Protein AF-A0A917VVW6-F1 (afdb_monomer)

Radius of gyration: 28.88 Å; Cα contacts (8 Å, |Δi|>4): 114; chains: 1; bounding box: 94×35×56 Å

Foldseek 3Di:
DDDDDDDDDDPPPPPPPPCPVPDDPVNVVVVVVVPDQKDFDVVFDKDKDQLPVVDPDDPPDDPVPDDPVCQQFDFDSGDTFIWTWGMWGQDPVRDIDTDIGTDTAGNNRPD

Organism: NCBI:txid382504

Structure (mmCIF, N/CA/C/O backbone):
data_AF-A0A917VVW6-F1
#
_entry.id   AF-A0A917VVW6-F1
#
loop_
_atom_site.group_PDB
_atom_site.id
_atom_site.type_symbol
_atom_site.label_atom_id
_atom_site.label_alt_id
_atom_site.label_comp_id
_atom_site.label_asym_id
_atom_site.label_entity_id
_atom_site.label_seq_id
_atom_site.pdbx_PDB_ins_code
_atom_site.Cartn_x
_atom_site.Cartn_y
_atom_site.Cartn_z
_atom_site.occupancy
_atom_site.B_iso_or_equiv
_atom_site.auth_seq_id
_atom_site.auth_comp_id
_atom_site.auth_asym_id
_atom_site.auth_atom_id
_atom_site.pdbx_PDB_model_num
ATOM 1 N N . MET A 1 1 ? 77.480 -12.206 -0.321 1.00 38.62 1 MET A N 1
ATOM 2 C CA . MET A 1 1 ? 77.750 -13.504 -0.956 1.00 38.62 1 MET A CA 1
ATOM 3 C C . MET A 1 1 ? 76.538 -14.346 -0.641 1.00 38.62 1 MET A C 1
ATOM 5 O O . MET A 1 1 ? 76.393 -14.653 0.531 1.00 38.62 1 MET A O 1
ATOM 9 N N . GLU A 1 2 ? 75.688 -14.554 -1.659 1.00 37.12 2 GLU A N 1
ATOM 10 C CA . GLU A 1 2 ? 74.555 -15.510 -1.697 1.00 37.12 2 GLU A CA 1
ATOM 11 C C . GLU A 1 2 ? 73.430 -15.200 -0.679 1.00 37.12 2 GLU A C 1
ATOM 13 O O . GLU A 1 2 ? 73.680 -14.720 0.415 1.00 37.12 2 GLU A O 1
ATOM 18 N N . ASP A 1 3 ? 72.133 -15.356 -0.906 1.00 38.84 3 ASP A N 1
ATOM 19 C CA . ASP A 1 3 ? 71.265 -15.799 -1.998 1.00 38.84 3 ASP A CA 1
ATOM 20 C C . ASP A 1 3 ? 69.824 -15.400 -1.568 1.00 38.84 3 ASP A C 1
ATOM 22 O O . ASP A 1 3 ? 69.632 -15.030 -0.406 1.00 38.84 3 ASP A O 1
ATOM 26 N N . THR A 1 4 ? 68.816 -15.564 -2.440 1.00 37.44 4 THR A N 1
ATOM 27 C CA . THR A 1 4 ? 67.335 -15.430 -2.231 1.00 37.44 4 THR A CA 1
ATOM 28 C C . THR A 1 4 ? 66.744 -14.197 -2.944 1.00 37.44 4 THR A C 1
ATOM 30 O O . THR A 1 4 ? 66.894 -13.078 -2.472 1.00 37.44 4 THR A O 1
ATOM 33 N N . VAL A 1 5 ? 66.253 -14.277 -4.189 1.00 42.16 5 VAL A N 1
ATOM 34 C CA . VAL A 1 5 ? 65.064 -14.966 -4.753 1.00 42.16 5 VAL A CA 1
ATOM 35 C C . VAL A 1 5 ? 63.757 -14.154 -4.632 1.00 42.16 5 VAL A C 1
ATOM 37 O O . VAL A 1 5 ? 63.291 -13.844 -3.543 1.00 42.16 5 VAL A O 1
ATOM 40 N N . HIS A 1 6 ? 63.170 -13.936 -5.818 1.00 42.41 6 HIS A N 1
ATOM 41 C CA . HIS A 1 6 ? 61.837 -13.436 -6.176 1.00 42.41 6 HIS A CA 1
ATOM 42 C C . HIS A 1 6 ? 61.542 -11.947 -5.967 1.00 42.41 6 HIS A C 1
ATOM 44 O O . HIS A 1 6 ? 60.996 -11.545 -4.948 1.00 42.41 6 HIS A O 1
ATOM 50 N N . ASP A 1 7 ? 61.705 -11.173 -7.043 1.00 34.03 7 ASP A N 1
ATOM 51 C CA . ASP A 1 7 ? 60.629 -10.255 -7.404 1.00 34.03 7 ASP A CA 1
ATOM 52 C C . ASP A 1 7 ? 60.368 -10.316 -8.911 1.00 34.03 7 ASP A C 1
ATOM 54 O O . ASP A 1 7 ? 61.265 -10.169 -9.744 1.00 34.03 7 ASP A O 1
ATOM 58 N N . ALA A 1 8 ? 59.132 -10.667 -9.237 1.00 45.28 8 ALA A N 1
ATOM 59 C CA . ALA A 1 8 ? 58.622 -10.811 -10.582 1.00 45.28 8 ALA A CA 1
ATOM 60 C C . ALA A 1 8 ? 57.939 -9.495 -10.957 1.00 45.28 8 ALA A C 1
ATOM 62 O O . ALA A 1 8 ? 56.996 -9.059 -10.304 1.00 45.28 8 ALA A O 1
ATOM 63 N N . THR A 1 9 ? 58.380 -8.860 -12.037 1.00 43.38 9 THR A N 1
ATOM 64 C CA . THR A 1 9 ? 57.716 -7.686 -12.619 1.00 43.38 9 THR A CA 1
ATOM 65 C C . THR A 1 9 ? 57.903 -7.731 -14.137 1.00 43.38 9 THR A C 1
ATOM 67 O O . THR A 1 9 ? 58.972 -8.110 -14.609 1.00 43.38 9 THR A O 1
ATOM 70 N N . PRO A 1 10 ? 56.908 -7.331 -14.936 1.00 43.81 10 PRO A N 1
ATOM 71 C CA . PRO A 1 10 ? 55.641 -8.001 -15.170 1.00 43.81 10 PRO A CA 1
ATOM 72 C C . PRO A 1 10 ? 55.607 -8.552 -16.610 1.00 43.81 10 PRO A C 1
ATOM 74 O O . PRO A 1 10 ? 56.049 -7.899 -17.557 1.00 43.81 10 PRO A O 1
ATOM 77 N N . LEU A 1 11 ? 55.033 -9.738 -16.819 1.00 38.91 11 LEU A N 1
ATOM 78 C CA . LEU A 1 11 ? 54.663 -10.140 -18.174 1.00 38.91 11 LEU A CA 1
ATOM 79 C C . LEU A 1 11 ? 53.499 -9.253 -18.619 1.00 38.91 11 LEU A C 1
ATOM 81 O O . LEU A 1 11 ? 52.415 -9.301 -18.041 1.00 38.91 11 LEU A O 1
ATOM 85 N N . LEU A 1 12 ? 53.753 -8.431 -19.639 1.00 41.12 12 LEU A N 1
ATOM 86 C CA . LEU A 1 12 ? 52.737 -7.779 -20.455 1.00 41.12 12 LEU A CA 1
ATOM 87 C C . LEU A 1 12 ? 51.726 -8.838 -20.909 1.00 41.12 12 LEU A C 1
ATOM 89 O O . LEU A 1 12 ? 51.942 -9.537 -21.899 1.00 41.12 12 LEU A O 1
ATOM 93 N N . VAL A 1 13 ? 50.603 -8.947 -20.201 1.00 38.88 13 VAL A N 1
ATOM 94 C CA . VAL A 1 13 ? 49.391 -9.515 -20.782 1.00 38.88 13 VAL A CA 1
ATOM 95 C C . VAL A 1 13 ? 48.946 -8.509 -21.833 1.00 38.88 13 VAL A C 1
ATOM 97 O O . VAL A 1 13 ? 48.304 -7.504 -21.541 1.00 38.88 13 VAL A O 1
ATOM 100 N N . SER A 1 14 ? 49.357 -8.767 -23.075 1.00 37.19 14 SER A N 1
ATOM 101 C CA . SER A 1 14 ? 48.630 -8.288 -24.242 1.00 37.19 14 SER A CA 1
ATOM 102 C C . SER A 1 14 ? 47.231 -8.882 -24.156 1.00 37.19 14 SER A C 1
ATOM 104 O O . SER A 1 14 ? 46.999 -10.009 -24.587 1.00 37.19 14 SER A O 1
ATOM 106 N N . THR A 1 15 ? 46.287 -8.145 -23.578 1.00 39.44 15 THR A N 1
ATOM 107 C CA . THR A 1 15 ? 44.876 -8.359 -23.878 1.00 39.44 15 THR A CA 1
ATOM 108 C C . THR A 1 15 ? 44.685 -7.917 -25.317 1.00 39.44 15 THR A C 1
ATOM 110 O O . THR A 1 15 ? 44.473 -6.744 -25.615 1.00 39.44 15 THR A O 1
ATOM 113 N N . SER A 1 16 ? 44.832 -8.872 -26.234 1.00 40.66 16 SER A N 1
ATOM 114 C CA . SER A 1 16 ? 44.351 -8.748 -27.599 1.00 40.66 16 SER A CA 1
ATOM 115 C C . SER A 1 16 ? 42.897 -8.287 -27.527 1.00 40.66 16 SER A C 1
ATOM 117 O O . SER A 1 16 ? 42.021 -9.027 -27.081 1.00 40.66 16 SER A O 1
ATOM 119 N N . TYR A 1 17 ? 42.668 -7.027 -27.888 1.00 40.00 17 TYR A N 1
ATOM 120 C CA . TYR A 1 17 ? 41.344 -6.452 -28.052 1.00 40.00 17 TYR A CA 1
ATOM 121 C C . TYR A 1 17 ? 40.682 -7.243 -29.181 1.00 40.00 17 TYR A C 1
ATOM 123 O O . TYR A 1 17 ? 41.020 -7.065 -30.350 1.00 40.00 17 TYR A O 1
ATOM 131 N N . ASN A 1 18 ? 39.842 -8.214 -28.818 1.00 47.72 18 ASN A N 1
ATOM 132 C CA . ASN A 1 18 ? 39.136 -9.051 -29.774 1.00 47.72 18 ASN A CA 1
ATOM 133 C C . ASN A 1 18 ? 38.102 -8.167 -30.482 1.00 47.72 18 ASN A C 1
ATOM 135 O O . ASN A 1 18 ? 36.986 -7.983 -30.002 1.00 47.72 18 ASN A O 1
ATOM 139 N N . GLN A 1 19 ? 38.518 -7.538 -31.583 1.00 50.44 19 GLN A N 1
ATOM 140 C CA . GLN A 1 19 ? 37.637 -6.808 -32.482 1.00 50.44 19 GLN A CA 1
ATOM 141 C C . GLN A 1 19 ? 36.784 -7.830 -33.233 1.00 50.44 19 GLN A C 1
ATOM 143 O O . GLN A 1 19 ? 37.150 -8.263 -34.322 1.00 50.44 19 GLN A O 1
ATOM 148 N N . ASN A 1 20 ? 35.638 -8.204 -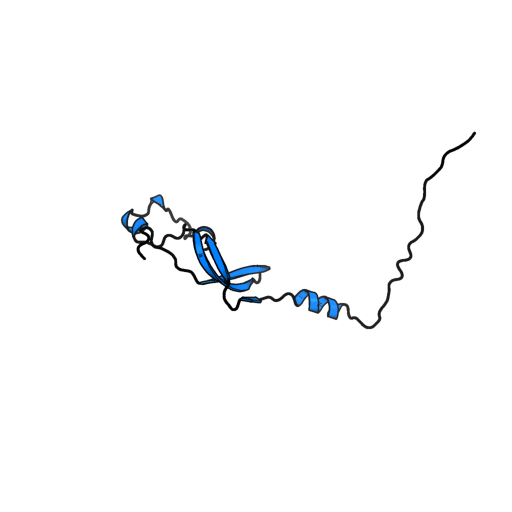32.664 1.00 52.16 20 ASN A N 1
ATOM 149 C CA . ASN A 1 20 ? 34.517 -8.691 -33.460 1.00 52.16 20 ASN A CA 1
ATOM 150 C C . ASN A 1 20 ? 33.944 -7.477 -34.217 1.00 52.16 20 ASN A C 1
ATOM 152 O O . ASN A 1 20 ? 33.342 -6.617 -33.575 1.00 52.16 20 ASN A O 1
ATOM 156 N N . PRO A 1 21 ? 34.103 -7.341 -35.549 1.00 54.41 21 PRO A N 1
ATOM 157 C CA . PRO A 1 21 ? 33.749 -6.107 -36.262 1.00 54.41 21 PRO A CA 1
ATOM 158 C C . PRO A 1 21 ? 32.245 -5.973 -36.569 1.00 54.41 21 PRO A C 1
ATOM 160 O O . PRO A 1 21 ? 31.879 -5.283 -37.517 1.00 54.41 21 PRO A O 1
ATOM 163 N N . GLY A 1 22 ? 31.373 -6.657 -35.824 1.00 55.31 22 GLY A N 1
ATOM 164 C CA . GLY A 1 22 ? 29.952 -6.784 -36.165 1.00 55.31 22 GLY A CA 1
ATOM 165 C C . GLY A 1 22 ? 28.959 -6.568 -35.027 1.00 55.31 22 GLY A C 1
ATOM 166 O O . GLY A 1 22 ? 27.778 -6.436 -35.321 1.00 55.31 22 GLY A O 1
ATOM 167 N N . GLU A 1 23 ? 29.394 -6.501 -33.767 1.00 54.38 23 GLU A N 1
ATOM 168 C CA . GLU A 1 23 ? 28.504 -6.129 -32.661 1.00 54.38 23 GLU A CA 1
ATOM 169 C C . GLU A 1 23 ? 28.684 -4.642 -32.384 1.00 54.38 23 GLU A C 1
ATOM 171 O O . GLU A 1 23 ? 29.729 -4.177 -31.920 1.00 54.38 23 GLU A O 1
ATOM 176 N N . SER A 1 24 ? 27.668 -3.877 -32.763 1.00 64.25 24 SER A N 1
ATOM 177 C CA . SER A 1 24 ? 27.629 -2.448 -32.528 1.00 64.25 24 SER A CA 1
ATOM 178 C C . SER A 1 24 ? 27.582 -2.203 -31.022 1.00 64.25 24 SER A C 1
ATOM 180 O O . SER A 1 24 ? 26.785 -2.814 -30.317 1.00 64.25 24 SER A O 1
ATOM 182 N N . VAL A 1 25 ? 28.368 -1.250 -30.512 1.00 61.78 25 VAL A N 1
ATOM 183 C CA . VAL A 1 25 ? 28.238 -0.749 -29.126 1.00 61.78 25 VAL A CA 1
ATOM 184 C C . VAL A 1 25 ? 26.778 -0.388 -28.806 1.00 61.78 25 VAL A C 1
ATOM 186 O O . VAL A 1 25 ? 26.34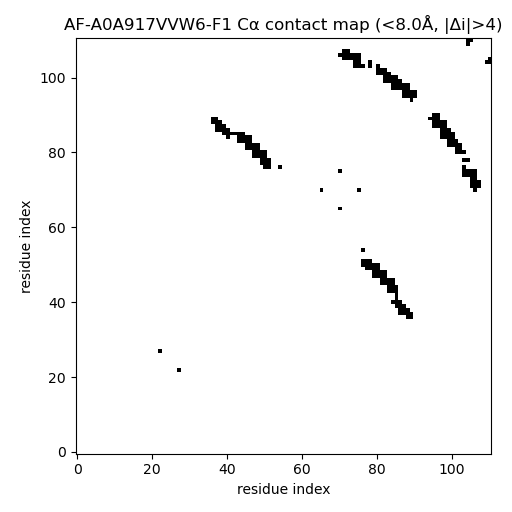1 -0.535 -27.668 1.00 61.78 25 VAL A O 1
ATOM 189 N N . PHE A 1 26 ? 26.011 0.014 -29.827 1.00 55.78 26 PHE A N 1
ATOM 190 C CA . PHE A 1 26 ? 24.581 0.293 -29.737 1.00 55.78 26 PHE A CA 1
ATOM 191 C C . PHE A 1 26 ? 2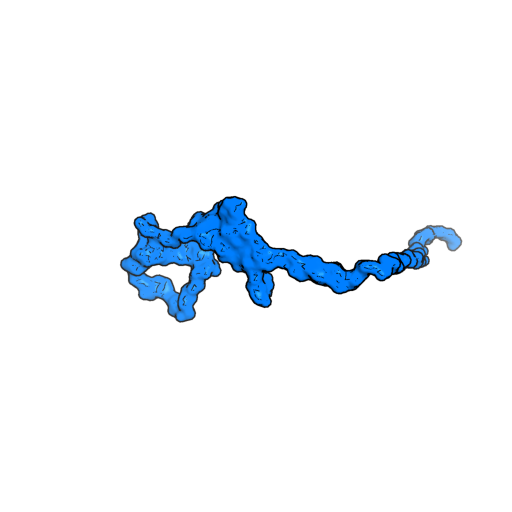3.713 -0.954 -29.491 1.00 55.78 26 PHE A C 1
ATOM 193 O O . PHE A 1 26 ? 22.712 -0.828 -28.793 1.00 55.78 26 PHE A O 1
ATOM 200 N N . ASP A 1 27 ? 24.096 -2.140 -29.977 1.00 58.25 27 ASP A N 1
ATOM 201 C CA . ASP A 1 27 ? 23.343 -3.387 -29.759 1.00 58.25 27 ASP A CA 1
ATOM 202 C C . ASP A 1 27 ? 23.428 -3.817 -28.286 1.00 58.25 27 ASP A C 1
ATOM 204 O O . ASP A 1 27 ? 22.403 -4.056 -27.650 1.00 58.25 27 ASP A O 1
ATOM 208 N N . SER A 1 28 ? 24.630 -3.776 -27.691 1.00 57.06 28 SER A N 1
ATOM 209 C CA . SER A 1 28 ? 24.807 -4.012 -26.246 1.00 57.06 28 SER A CA 1
ATOM 210 C C . SER A 1 28 ? 24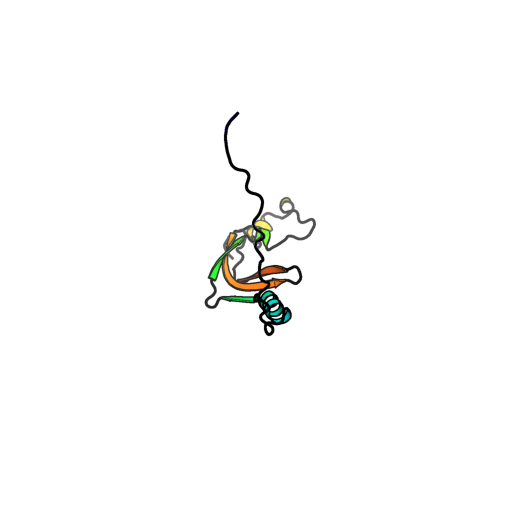.150 -2.936 -25.373 1.00 57.06 28 SER A C 1
ATOM 212 O O . SER A 1 28 ? 23.737 -3.209 -24.248 1.00 57.06 28 SER A O 1
ATOM 214 N N . TRP A 1 29 ? 24.027 -1.712 -25.896 1.00 51.75 29 TRP A N 1
ATOM 215 C CA . TRP A 1 29 ? 23.350 -0.604 -25.220 1.00 51.75 29 TRP A CA 1
ATOM 216 C C . TRP A 1 29 ? 21.833 -0.809 -25.187 1.00 51.75 29 TRP A C 1
ATOM 218 O O . TRP A 1 29 ? 21.208 -0.616 -24.147 1.00 51.75 29 TRP A O 1
ATOM 228 N N . CYS A 1 30 ? 21.225 -1.228 -26.301 1.00 52.34 30 CYS A N 1
ATOM 229 C CA . CYS A 1 30 ? 19.789 -1.494 -26.385 1.00 52.34 30 CYS A CA 1
ATOM 230 C C . CYS A 1 30 ? 19.329 -2.588 -25.407 1.00 52.34 30 CYS A C 1
ATOM 232 O O . CYS A 1 30 ? 18.237 -2.471 -24.846 1.00 52.34 30 CYS A O 1
ATOM 234 N N . ASP A 1 31 ? 20.171 -3.587 -25.136 1.00 56.38 31 ASP A N 1
ATOM 235 C CA . ASP A 1 31 ? 19.891 -4.633 -24.147 1.00 56.38 31 ASP A CA 1
ATOM 236 C C . ASP A 1 31 ? 19.918 -4.122 -22.694 1.00 56.38 31 ASP A C 1
ATOM 238 O O . ASP A 1 31 ? 19.111 -4.557 -21.870 1.00 56.38 31 ASP A O 1
ATOM 242 N N . GLU A 1 32 ? 20.753 -3.130 -22.370 1.00 53.19 32 GLU A N 1
ATOM 243 C CA . GLU A 1 32 ? 20.763 -2.475 -21.051 1.00 53.19 32 GLU A CA 1
ATOM 244 C C . GLU A 1 32 ? 19.460 -1.691 -20.781 1.00 53.19 32 GLU A C 1
ATOM 246 O O . GLU A 1 32 ? 18.939 -1.695 -19.660 1.00 53.19 32 GLU A O 1
ATOM 251 N N . PHE A 1 33 ? 18.867 -1.094 -21.824 1.00 55.03 33 PHE A N 1
ATOM 252 C CA . PHE A 1 33 ? 17.529 -0.477 -21.778 1.00 55.03 33 PHE A CA 1
ATOM 253 C C . PHE A 1 33 ? 16.378 -1.489 -21.899 1.00 55.03 33 PHE A C 1
ATOM 255 O O . PHE A 1 33 ? 15.217 -1.123 -21.699 1.00 55.03 33 PHE A O 1
ATOM 262 N N . SER A 1 34 ? 16.677 -2.758 -22.182 1.00 58.16 34 SER A N 1
ATOM 263 C CA . SER A 1 34 ? 15.693 -3.841 -22.302 1.00 58.16 34 SER A CA 1
ATOM 264 C C . SER A 1 34 ? 15.211 -4.360 -20.942 1.00 58.16 34 SER A C 1
ATOM 266 O O . SER A 1 34 ? 14.272 -5.158 -20.872 1.00 58.16 34 SER A O 1
ATOM 268 N N . ALA A 1 35 ? 15.797 -3.888 -19.828 1.00 65.69 35 ALA A N 1
ATOM 269 C CA . ALA A 1 35 ? 15.289 -4.195 -18.497 1.00 65.69 35 ALA A CA 1
ATOM 270 C C . ALA A 1 35 ? 13.796 -3.818 -18.432 1.00 65.69 35 ALA A C 1
ATOM 272 O O . ALA A 1 35 ? 13.449 -2.638 -18.547 1.00 65.69 35 ALA A O 1
ATOM 273 N N . PRO A 1 36 ? 12.887 -4.794 -18.254 1.00 77.62 36 PRO A N 1
ATOM 274 C CA . PRO A 1 36 ? 11.476 -4.547 -18.476 1.00 77.62 36 PRO A CA 1
ATOM 275 C C . PRO A 1 36 ? 10.993 -3.500 -17.477 1.00 77.62 36 PRO A C 1
ATOM 277 O O . PRO A 1 36 ? 11.050 -3.728 -16.271 1.00 77.62 36 PRO A O 1
ATOM 280 N N . LEU A 1 37 ? 10.495 -2.363 -17.974 1.00 89.94 37 LEU A N 1
ATOM 281 C CA . LEU A 1 37 ? 9.943 -1.272 -17.154 1.00 89.94 37 LEU A CA 1
ATOM 282 C C . LEU A 1 37 ? 8.671 -1.692 -16.400 1.00 89.94 37 LEU A C 1
ATOM 284 O O . LEU A 1 37 ? 8.178 -0.965 -15.539 1.00 89.94 37 LEU A O 1
ATOM 288 N N . ARG A 1 38 ? 8.133 -2.873 -16.720 1.00 91.62 38 ARG A N 1
ATOM 289 C CA . ARG A 1 38 ? 6.938 -3.454 -16.122 1.00 91.62 38 ARG A CA 1
ATOM 290 C C . ARG A 1 38 ? 7.119 -4.953 -15.904 1.00 91.62 38 ARG A C 1
ATOM 292 O O . ARG A 1 38 ? 7.601 -5.655 -16.783 1.00 91.62 38 ARG A O 1
ATOM 299 N N . ARG A 1 39 ? 6.672 -5.456 -14.755 1.00 94.25 39 ARG A N 1
ATOM 300 C CA . ARG A 1 39 ? 6.623 -6.891 -14.428 1.00 94.25 39 ARG A CA 1
ATOM 301 C C . ARG A 1 39 ? 5.197 -7.233 -14.023 1.00 94.25 39 ARG A C 1
ATOM 303 O O . ARG A 1 39 ? 4.702 -6.622 -13.087 1.00 94.25 39 ARG A O 1
ATOM 310 N N . VAL A 1 40 ? 4.530 -8.150 -14.717 1.00 95.81 40 VAL A N 1
ATOM 311 C CA . VAL A 1 40 ? 3.143 -8.557 -14.418 1.00 95.81 40 VAL A CA 1
ATOM 312 C C . VAL A 1 40 ? 3.145 -9.946 -13.786 1.00 95.81 40 VAL A C 1
ATOM 314 O O . VAL A 1 40 ? 3.952 -10.792 -14.167 1.00 95.81 40 VAL A O 1
ATOM 317 N N . PHE A 1 41 ? 2.259 -10.168 -12.819 1.00 96.06 41 PHE A N 1
ATOM 318 C CA . PHE A 1 41 ? 2.058 -11.450 -12.154 1.00 96.06 41 PHE A CA 1
ATOM 319 C C . PHE A 1 41 ? 0.625 -11.924 -12.367 1.00 96.06 41 PHE A C 1
ATOM 321 O O . PHE A 1 41 ? -0.313 -11.339 -11.829 1.00 96.06 41 PHE A O 1
ATOM 328 N N . ASP A 1 42 ? 0.497 -12.998 -13.139 1.00 94.50 42 ASP A N 1
ATOM 329 C CA . ASP A 1 42 ? -0.748 -13.720 -13.366 1.00 94.50 42 ASP A CA 1
ATOM 330 C C . ASP A 1 42 ? -0.469 -15.231 -13.184 1.00 94.50 42 ASP A C 1
ATOM 332 O O . ASP A 1 42 ? 0.309 -15.793 -13.962 1.00 94.50 42 ASP A O 1
ATOM 336 N N . PRO A 1 43 ? -0.978 -15.877 -12.115 1.00 95.25 43 PRO A N 1
ATOM 337 C CA . PRO A 1 43 ? -1.875 -15.306 -11.110 1.00 95.25 43 PRO A CA 1
ATOM 338 C C . PRO A 1 43 ? -1.176 -14.286 -10.181 1.00 95.25 43 PRO A C 1
ATOM 340 O O . PRO A 1 43 ? 0.046 -14.358 -9.984 1.00 95.25 43 PRO A O 1
ATOM 343 N N . PRO A 1 44 ? -1.931 -13.351 -9.567 1.00 97.69 44 PRO A N 1
ATOM 344 C CA . PRO A 1 44 ? -1.394 -12.403 -8.592 1.00 97.69 44 PRO A CA 1
ATOM 345 C C . PRO A 1 44 ? -0.719 -13.092 -7.400 1.00 97.69 44 PRO A C 1
ATOM 347 O O . PRO A 1 44 ? -1.159 -14.146 -6.936 1.00 97.69 44 PRO A O 1
ATOM 350 N N . ARG A 1 45 ? 0.344 -12.478 -6.866 1.00 98.31 45 ARG A N 1
ATOM 351 C CA . ARG A 1 45 ? 1.138 -13.052 -5.765 1.00 98.31 45 ARG A CA 1
ATOM 352 C C . ARG A 1 45 ? 0.693 -12.513 -4.400 1.00 98.31 45 ARG A C 1
ATOM 354 O O . ARG A 1 45 ? 0.585 -11.295 -4.267 1.00 98.31 45 ARG A O 1
ATOM 361 N N . PRO A 1 46 ? 0.497 -13.361 -3.374 1.00 98.19 46 PRO A N 1
ATOM 362 C CA . PRO A 1 46 ? 0.227 -12.895 -2.014 1.00 98.19 46 PRO A CA 1
ATOM 363 C C . PRO A 1 46 ? 1.377 -12.045 -1.461 1.00 98.19 46 PRO A C 1
ATOM 365 O O . PRO A 1 46 ? 2.543 -12.420 -1.591 1.00 98.19 46 PRO A O 1
ATOM 368 N N . VAL A 1 47 ? 1.048 -10.919 -0.827 1.00 97.81 47 VAL A N 1
ATOM 369 C CA . VAL A 1 47 ? 2.003 -10.014 -0.166 1.00 97.81 47 VAL A CA 1
ATOM 370 C C . VAL A 1 47 ? 1.425 -9.464 1.138 1.00 97.81 47 VAL A C 1
ATOM 372 O O . VAL A 1 47 ? 0.209 -9.409 1.305 1.00 97.81 47 VAL A O 1
ATOM 375 N N . LEU A 1 48 ? 2.293 -9.027 2.051 1.00 97.94 48 LEU A N 1
ATOM 376 C CA . LEU A 1 48 ? 1.913 -8.189 3.190 1.00 97.94 48 LEU A CA 1
ATOM 377 C C . LEU A 1 48 ? 2.273 -6.736 2.879 1.00 97.94 48 LEU A C 1
ATOM 379 O O . LEU A 1 48 ? 3.365 -6.464 2.380 1.00 97.94 48 LEU A O 1
ATOM 383 N N . VAL A 1 49 ? 1.357 -5.818 3.171 1.00 97.25 49 VAL A N 1
ATOM 384 C CA . VAL A 1 49 ? 1.509 -4.386 2.905 1.00 97.25 49 VAL A CA 1
ATOM 385 C C . VAL A 1 49 ? 1.416 -3.619 4.210 1.00 97.25 49 VAL A C 1
ATOM 387 O O . VAL A 1 49 ? 0.399 -3.688 4.895 1.00 97.25 49 VAL A O 1
ATOM 390 N N . ASP A 1 50 ? 2.466 -2.872 4.533 1.00 95.94 50 ASP A N 1
ATOM 391 C CA . ASP A 1 50 ? 2.438 -1.872 5.597 1.00 95.94 50 ASP A CA 1
ATOM 392 C C . ASP A 1 50 ? 1.767 -0.596 5.076 1.00 95.94 50 ASP A C 1
ATOM 394 O O . ASP A 1 50 ? 2.337 0.137 4.264 1.00 95.94 50 ASP A O 1
ATOM 398 N N . LEU A 1 51 ? 0.539 -0.334 5.529 1.00 94.88 51 LEU A N 1
ATOM 399 C CA . LEU A 1 51 ? -0.233 0.822 5.079 1.00 94.88 51 LEU A CA 1
ATOM 400 C C . LEU A 1 51 ? 0.374 2.149 5.544 1.00 94.88 51 LEU A C 1
ATOM 402 O O . LEU A 1 51 ? 0.177 3.156 4.864 1.00 94.88 51 LEU A O 1
ATOM 406 N N . SER A 1 52 ? 1.161 2.159 6.625 1.00 91.62 52 SER A N 1
ATOM 407 C CA . SER A 1 52 ? 1.766 3.392 7.143 1.00 91.62 52 SER A CA 1
ATOM 408 C C . SER A 1 52 ? 2.850 3.950 6.218 1.00 91.62 52 SER A C 1
ATOM 410 O O . SER A 1 52 ? 3.064 5.161 6.171 1.00 91.62 52 SER A O 1
ATOM 412 N N . ALA A 1 53 ? 3.494 3.075 5.442 1.00 89.56 53 ALA A N 1
ATOM 413 C CA . ALA A 1 53 ? 4.494 3.445 4.446 1.00 89.56 53 ALA A CA 1
ATOM 414 C C . ALA A 1 53 ? 3.872 3.856 3.100 1.00 89.56 53 ALA A C 1
ATOM 416 O O . ALA A 1 53 ? 4.500 4.576 2.325 1.00 89.56 53 ALA A O 1
ATOM 417 N N . VAL A 1 54 ? 2.655 3.388 2.805 1.00 91.00 54 VAL A N 1
ATOM 418 C CA . VAL A 1 54 ? 1.989 3.588 1.505 1.00 91.00 54 VAL A CA 1
ATOM 419 C C . VAL A 1 54 ? 1.013 4.763 1.541 1.00 91.00 54 VAL A C 1
ATOM 421 O O . VAL A 1 54 ? 0.880 5.488 0.557 1.00 91.00 54 VAL A O 1
ATOM 424 N N . ILE A 1 55 ? 0.339 4.972 2.672 1.00 90.38 55 ILE A N 1
ATOM 425 C CA . ILE A 1 55 ? -0.651 6.032 2.862 1.00 90.38 55 ILE A CA 1
ATOM 426 C C . ILE A 1 55 ? -0.019 7.112 3.729 1.00 90.38 55 ILE A C 1
ATOM 428 O O . ILE A 1 55 ? -0.044 7.057 4.959 1.00 90.38 55 ILE A O 1
ATOM 432 N N . THR A 1 56 ? 0.576 8.105 3.073 1.00 86.44 56 THR A N 1
ATOM 433 C CA . THR A 1 56 ? 1.136 9.259 3.775 1.00 86.44 56 THR A CA 1
ATOM 434 C C . THR A 1 56 ? 0.000 10.181 4.228 1.00 86.44 56 THR A C 1
ATOM 436 O O . THR A 1 56 ? -0.818 10.579 3.398 1.00 86.44 56 THR A O 1
ATOM 439 N N . PRO A 1 57 ? -0.084 10.526 5.523 1.00 82.81 57 PRO A N 1
ATOM 440 C CA . PRO A 1 57 ? -1.071 11.483 5.999 1.00 82.81 57 PRO A CA 1
ATOM 441 C C . PRO A 1 57 ? -0.766 12.898 5.491 1.00 82.81 57 PRO A C 1
ATOM 443 O O . PRO A 1 57 ? 0.384 13.242 5.215 1.00 82.81 57 PRO A O 1
ATOM 446 N N . GLU A 1 58 ? -1.803 13.732 5.422 1.00 84.69 58 GLU A N 1
ATOM 447 C CA . GLU A 1 58 ? -1.676 15.137 5.029 1.00 84.69 58 GLU A CA 1
ATOM 448 C C . GLU A 1 58 ? -0.682 15.903 5.927 1.00 84.69 58 GLU A C 1
ATOM 450 O O . GLU A 1 58 ? -0.600 15.638 7.137 1.00 84.69 58 GLU A O 1
ATOM 455 N N . PRO A 1 59 ? 0.051 16.894 5.386 1.00 83.88 59 PRO A N 1
ATOM 456 C CA . PRO A 1 59 ? 0.933 17.740 6.180 1.00 83.88 59 PRO A CA 1
ATOM 457 C C . PRO A 1 59 ? 0.193 18.381 7.363 1.00 83.88 59 PRO A C 1
ATOM 459 O O . PRO A 1 59 ? -0.879 18.962 7.211 1.00 83.88 59 PRO A O 1
ATOM 462 N N . GLY A 1 60 ? 0.771 18.286 8.562 1.00 82.88 60 GLY A N 1
ATOM 463 C CA . GLY A 1 60 ? 0.159 18.820 9.785 1.00 82.88 60 GLY A CA 1
ATOM 464 C C . GLY A 1 60 ? -0.918 17.925 10.412 1.00 82.88 60 GLY A C 1
ATOM 465 O O . GLY A 1 60 ? -1.522 18.317 11.413 1.00 82.88 60 GLY A O 1
ATOM 466 N N . PHE A 1 61 ? -1.145 16.717 9.883 1.00 84.38 61 PHE A N 1
ATOM 467 C CA . PHE A 1 61 ? -2.033 15.741 10.507 1.00 84.38 61 PHE A CA 1
ATOM 468 C C . PHE A 1 61 ? -1.555 15.357 11.915 1.00 84.38 61 PHE A C 1
ATOM 470 O O . PHE A 1 61 ? -0.409 14.958 12.130 1.00 84.38 61 PHE A O 1
ATOM 477 N N . ARG A 1 62 ? -2.472 15.441 12.883 1.00 81.06 62 ARG A N 1
ATOM 478 C CA . ARG A 1 62 ? -2.233 15.103 14.289 1.00 81.06 62 ARG A CA 1
ATOM 479 C C . ARG A 1 62 ? -3.190 14.014 14.751 1.00 81.06 62 ARG A C 1
ATOM 481 O O . ARG A 1 62 ? -4.376 14.262 14.958 1.00 81.06 62 ARG A O 1
ATOM 488 N N . ARG A 1 63 ? -2.671 12.799 14.939 1.00 78.00 63 ARG A N 1
ATOM 489 C CA . ARG A 1 63 ? -3.470 11.622 15.328 1.00 78.00 63 ARG A CA 1
ATOM 490 C C . ARG A 1 63 ? -4.108 11.768 16.714 1.00 78.00 63 ARG A C 1
ATOM 492 O O . ARG A 1 63 ? -5.190 11.239 16.963 1.00 78.00 63 ARG A O 1
ATOM 499 N N . ASP A 1 64 ? -3.454 12.469 17.628 1.00 83.06 64 ASP A N 1
ATOM 500 C CA . ASP A 1 64 ? -3.954 12.786 18.969 1.00 83.06 64 ASP A CA 1
ATOM 501 C C . ASP A 1 64 ? -5.141 13.760 18.940 1.00 83.06 64 ASP A C 1
ATOM 503 O O . ASP A 1 64 ? -6.040 13.629 19.765 1.00 83.06 64 ASP A O 1
ATOM 507 N N . ALA A 1 65 ? -5.210 14.642 17.938 1.00 86.12 65 ALA A N 1
ATOM 508 C CA . ALA A 1 65 ? -6.319 15.580 17.750 1.00 86.12 65 ALA A CA 1
ATOM 509 C C . ALA A 1 65 ? -7.593 14.936 17.160 1.00 86.12 65 ALA A C 1
ATOM 511 O O . ALA A 1 65 ? -8.640 15.580 17.093 1.00 86.12 65 ALA A O 1
ATOM 512 N N . VAL A 1 66 ? -7.530 13.669 16.733 1.00 87.25 66 VAL A N 1
ATOM 513 C CA . VAL A 1 66 ? -8.668 12.942 16.153 1.00 87.25 66 VAL A CA 1
ATOM 514 C C . VAL A 1 66 ? -9.549 12.338 17.251 1.00 87.25 66 VAL A C 1
ATOM 516 O O . VAL A 1 66 ? -9.057 11.670 18.166 1.00 87.25 66 VAL A O 1
ATOM 519 N N . SER A 1 67 ? -10.869 12.518 17.127 1.00 90.12 67 SER A N 1
ATOM 520 C CA . SER A 1 67 ? -11.847 11.969 18.074 1.00 90.12 67 SER A CA 1
ATOM 521 C C . SER A 1 67 ? -11.768 10.437 18.174 1.00 90.12 67 SER A C 1
ATOM 523 O O . SER A 1 67 ? -11.509 9.748 17.185 1.00 90.12 67 SER A O 1
ATOM 525 N N . MET A 1 68 ? -12.062 9.875 19.353 1.00 89.12 68 MET A N 1
ATOM 526 C CA . MET A 1 68 ? -12.094 8.414 19.540 1.00 89.12 68 MET A CA 1
ATOM 527 C C . MET A 1 68 ? -13.120 7.722 18.634 1.00 89.12 68 MET A C 1
ATOM 529 O O . MET A 1 68 ? -12.869 6.623 18.148 1.00 89.12 68 MET A O 1
ATOM 533 N N . ARG A 1 69 ? -14.249 8.384 18.344 1.00 89.38 69 ARG A N 1
ATOM 534 C CA . ARG A 1 69 ? -15.247 7.880 17.390 1.00 89.38 69 ARG A CA 1
ATOM 535 C C . ARG A 1 69 ? -14.633 7.689 16.004 1.00 89.38 69 ARG A C 1
ATOM 537 O O . ARG A 1 69 ? -14.816 6.639 15.398 1.00 89.38 69 ARG A O 1
ATOM 544 N N . THR A 1 70 ? -13.896 8.686 15.521 1.00 88.25 70 THR A N 1
ATOM 545 C CA . THR A 1 70 ? -13.225 8.631 14.217 1.00 88.25 70 THR A CA 1
ATOM 546 C C . THR A 1 70 ? -12.118 7.581 14.204 1.00 88.25 70 THR A C 1
ATOM 548 O O . THR A 1 70 ? -11.997 6.864 13.221 1.00 88.25 70 THR A O 1
ATOM 551 N N . LYS A 1 71 ? -11.356 7.433 15.296 1.00 87.19 71 LYS A N 1
ATOM 552 C CA . LYS A 1 71 ? -10.326 6.384 15.409 1.00 87.19 71 LYS A CA 1
ATOM 553 C C . LYS A 1 71 ? -10.903 4.973 15.296 1.00 87.19 71 LYS A C 1
ATOM 555 O O . LYS A 1 71 ? -10.259 4.120 14.704 1.00 87.19 71 LYS A O 1
ATOM 560 N N . ASN A 1 72 ? -12.100 4.740 15.834 1.00 88.00 72 ASN A N 1
ATOM 561 C CA . ASN A 1 72 ? -12.737 3.425 15.773 1.00 88.00 72 ASN A CA 1
ATOM 562 C C . ASN A 1 72 ? -13.431 3.163 14.428 1.00 88.00 72 ASN A C 1
ATOM 564 O O . ASN A 1 72 ? -13.326 2.067 13.899 1.00 88.00 72 ASN A O 1
ATOM 568 N N . ALA A 1 73 ? -14.152 4.143 13.878 1.00 90.00 73 ALA A N 1
ATOM 569 C CA . ALA A 1 73 ? -14.956 3.934 12.668 1.00 90.00 73 ALA A CA 1
ATOM 570 C C . ALA A 1 73 ? -14.202 4.213 11.355 1.00 90.00 73 ALA A C 1
ATOM 572 O O . ALA A 1 73 ? -14.657 3.805 10.291 1.00 90.00 73 ALA A O 1
ATOM 573 N N . GLY A 1 74 ? -13.096 4.959 11.407 1.00 91.81 74 GLY A N 1
ATOM 574 C CA . GLY A 1 74 ? -12.288 5.296 10.237 1.00 91.81 74 GLY A CA 1
ATOM 575 C C . GLY A 1 74 ? -11.391 4.146 9.782 1.00 91.81 74 GLY A C 1
ATOM 576 O O . GLY A 1 74 ? -11.202 3.170 10.507 1.00 91.81 74 GLY A O 1
ATOM 577 N N . LEU A 1 75 ? -10.818 4.290 8.586 1.00 93.00 75 LEU A N 1
ATOM 578 C CA . LEU A 1 75 ? -9.830 3.357 8.043 1.00 93.00 75 LEU A CA 1
ATOM 579 C C . LEU A 1 75 ? -8.555 3.353 8.899 1.00 93.00 75 LEU A C 1
ATOM 581 O O . LEU A 1 75 ? -8.007 4.413 9.212 1.00 93.00 75 LEU A O 1
ATOM 585 N N . ASP A 1 76 ? -8.064 2.166 9.246 1.00 91.75 76 ASP A N 1
ATOM 586 C CA . ASP A 1 76 ? -6.785 1.981 9.924 1.00 91.75 76 ASP A CA 1
ATOM 587 C C . ASP A 1 76 ? -5.646 1.937 8.901 1.00 91.75 76 ASP A C 1
ATOM 589 O O . ASP A 1 76 ? -5.222 0.887 8.416 1.00 91.75 76 ASP A O 1
ATOM 593 N N . THR A 1 77 ? -5.122 3.117 8.583 1.00 92.06 77 THR A N 1
ATOM 594 C CA . THR A 1 77 ? -3.996 3.295 7.659 1.00 92.06 77 THR A CA 1
ATOM 595 C C . THR A 1 77 ? -2.641 2.941 8.280 1.00 92.06 77 THR A C 1
ATOM 597 O O . THR A 1 77 ? -1.612 3.189 7.662 1.00 92.06 77 THR A O 1
ATOM 600 N N . HIS A 1 78 ? -2.609 2.393 9.500 1.00 90.88 78 HIS A N 1
ATOM 601 C CA . HIS A 1 78 ? -1.381 1.963 10.175 1.00 90.88 78 HIS A CA 1
ATOM 602 C C . HIS A 1 78 ? -1.259 0.440 10.299 1.00 90.88 78 HIS A C 1
ATOM 604 O O . HIS A 1 78 ? -0.280 -0.051 10.860 1.00 90.88 78 HIS A O 1
ATOM 610 N N . ALA A 1 79 ? -2.237 -0.313 9.799 1.00 92.12 79 ALA A N 1
ATOM 611 C CA . ALA A 1 79 ? -2.198 -1.765 9.828 1.00 92.12 79 ALA A CA 1
ATOM 612 C C . ALA A 1 79 ? -1.229 -2.341 8.780 1.00 92.12 79 ALA A C 1
ATOM 614 O O . ALA A 1 79 ? -1.017 -1.774 7.707 1.00 92.12 79 ALA A O 1
ATOM 615 N N . THR A 1 80 ? -0.695 -3.529 9.068 1.00 96.25 80 THR A N 1
ATOM 616 C CA . THR A 1 80 ? -0.122 -4.411 8.046 1.00 96.25 80 THR A CA 1
ATOM 617 C C . THR A 1 80 ? -1.202 -5.376 7.573 1.00 96.25 80 THR A C 1
ATOM 619 O O . THR A 1 80 ? -1.774 -6.099 8.390 1.00 96.25 80 THR A O 1
ATOM 622 N N . VAL A 1 81 ? -1.488 -5.393 6.271 1.00 96.81 81 VAL A N 1
ATOM 623 C CA . VAL A 1 81 ? -2.617 -6.145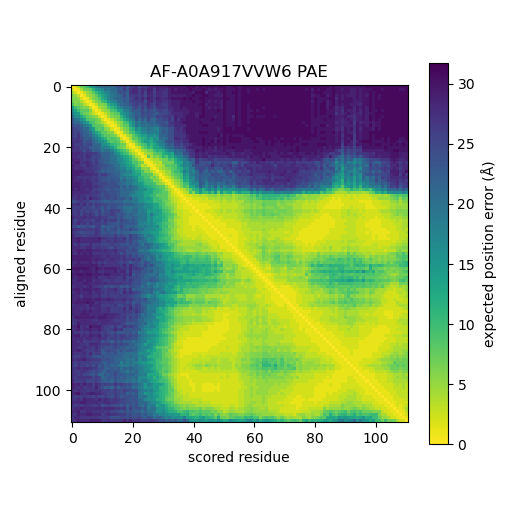 5.699 1.00 96.81 81 VAL A CA 1
ATOM 624 C C . VAL A 1 81 ? -2.169 -7.091 4.583 1.00 96.81 81 VAL A C 1
ATOM 626 O O . VAL A 1 81 ? -1.226 -6.773 3.854 1.00 96.81 81 VAL A O 1
ATOM 629 N N . PRO A 1 82 ? -2.821 -8.256 4.418 1.00 97.56 82 PRO A N 1
ATOM 630 C CA . PRO A 1 82 ? -2.607 -9.096 3.249 1.00 97.56 82 PRO A CA 1
ATOM 631 C C . PRO A 1 82 ? -3.166 -8.434 1.983 1.00 97.56 82 PRO A C 1
ATOM 633 O O . PRO A 1 82 ? -4.210 -7.782 2.004 1.00 97.56 82 PRO A O 1
ATOM 636 N N . GLY A 1 83 ? -2.480 -8.642 0.864 1.00 97.31 83 GLY A N 1
ATOM 637 C CA . GLY A 1 83 ? -2.884 -8.177 -0.456 1.00 97.31 83 GLY A CA 1
ATOM 638 C C . GLY A 1 83 ? -2.386 -9.090 -1.573 1.00 97.31 83 GLY A C 1
ATOM 639 O O . GLY A 1 83 ? -1.688 -10.080 -1.342 1.00 97.31 83 GLY A O 1
ATOM 640 N N . LEU A 1 84 ? -2.750 -8.741 -2.802 1.00 98.56 84 LEU A N 1
ATOM 641 C CA . LEU A 1 84 ? -2.385 -9.442 -4.027 1.00 98.56 84 LEU A CA 1
ATOM 642 C C . LEU A 1 84 ? -1.604 -8.507 -4.950 1.00 98.56 84 LEU A C 1
ATOM 644 O O . LEU A 1 84 ? -2.139 -7.528 -5.475 1.00 98.56 84 LEU A O 1
ATOM 648 N N . LEU A 1 85 ? -0.328 -8.813 -5.156 1.00 98.25 85 LEU A N 1
ATOM 649 C CA . LEU A 1 85 ? 0.554 -8.111 -6.076 1.00 98.25 85 LEU A CA 1
ATOM 650 C C . LEU A 1 85 ? 0.268 -8.558 -7.510 1.00 98.25 85 LEU A C 1
ATOM 652 O O . LEU A 1 85 ? 0.485 -9.716 -7.867 1.00 98.25 85 LEU A O 1
ATOM 656 N N . ASN A 1 86 ? -0.166 -7.608 -8.330 1.00 97.94 86 ASN A N 1
ATOM 657 C CA . ASN A 1 86 ? -0.514 -7.829 -9.730 1.00 97.94 86 ASN A CA 1
ATOM 658 C C . ASN A 1 86 ? 0.621 -7.404 -10.666 1.00 97.94 86 ASN A C 1
ATOM 660 O O . ASN A 1 86 ? 0.842 -8.027 -11.700 1.00 97.94 86 ASN A O 1
ATOM 664 N N . ALA A 1 87 ? 1.348 -6.334 -10.331 1.00 97.12 87 ALA A N 1
ATOM 665 C CA . ALA A 1 87 ? 2.449 -5.863 -11.161 1.00 97.12 87 ALA A CA 1
ATOM 666 C C . ALA A 1 87 ? 3.441 -4.971 -10.406 1.00 97.12 87 ALA A C 1
ATOM 668 O O . ALA A 1 87 ? 3.123 -4.401 -9.366 1.00 97.12 87 ALA A O 1
ATOM 669 N N . TRP A 1 88 ? 4.618 -4.795 -10.996 1.00 97.31 88 TRP A N 1
ATOM 670 C CA . TRP A 1 88 ? 5.555 -3.716 -10.707 1.00 97.31 88 TRP A CA 1
ATOM 671 C C . TRP A 1 88 ? 5.722 -2.833 -11.941 1.00 97.31 88 TRP A C 1
ATOM 673 O O . TRP A 1 88 ? 5.782 -3.346 -13.061 1.00 97.31 88 TRP A O 1
ATOM 683 N N . ALA A 1 89 ? 5.851 -1.525 -11.736 1.00 95.94 89 ALA A N 1
ATOM 684 C CA . ALA A 1 89 ? 6.193 -0.553 -12.770 1.00 95.94 89 ALA A CA 1
ATOM 685 C C . ALA A 1 89 ? 7.357 0.335 -12.315 1.00 95.94 89 ALA A C 1
ATOM 687 O O . ALA A 1 89 ? 7.439 0.713 -11.144 1.00 95.94 89 ALA A O 1
ATOM 688 N N . ARG A 1 90 ? 8.270 0.651 -13.231 1.00 94.81 90 ARG A N 1
ATOM 689 C CA . ARG A 1 90 ? 9.396 1.551 -12.985 1.00 94.81 90 ARG A CA 1
ATOM 690 C C . ARG A 1 90 ? 8.927 3.001 -13.157 1.00 94.81 90 ARG A C 1
ATOM 692 O O . ARG A 1 90 ? 8.303 3.327 -14.163 1.00 94.81 90 A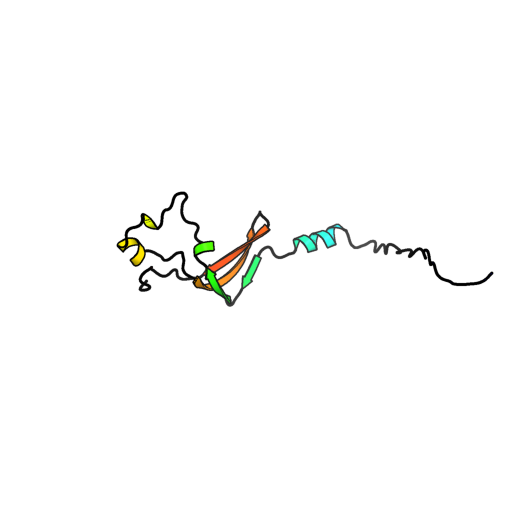RG A O 1
ATOM 699 N N . SER A 1 91 ? 9.204 3.863 -12.185 1.00 93.12 91 SER A N 1
ATOM 700 C CA . SER A 1 91 ? 8.925 5.301 -12.264 1.00 93.12 91 SER A CA 1
ATOM 701 C C . SER A 1 91 ? 9.985 6.034 -13.095 1.00 93.12 91 SER A C 1
ATOM 703 O O . SER A 1 91 ? 11.067 5.508 -13.361 1.00 93.12 91 SER A O 1
ATOM 705 N N . THR A 1 92 ? 9.715 7.299 -13.427 1.00 93.06 92 THR A N 1
ATOM 706 C CA . THR A 1 92 ? 10.685 8.203 -14.073 1.00 93.06 92 THR A CA 1
ATOM 707 C C . THR A 1 92 ? 11.907 8.502 -13.201 1.00 93.06 92 THR A C 1
ATOM 709 O O . THR A 1 92 ? 12.963 8.83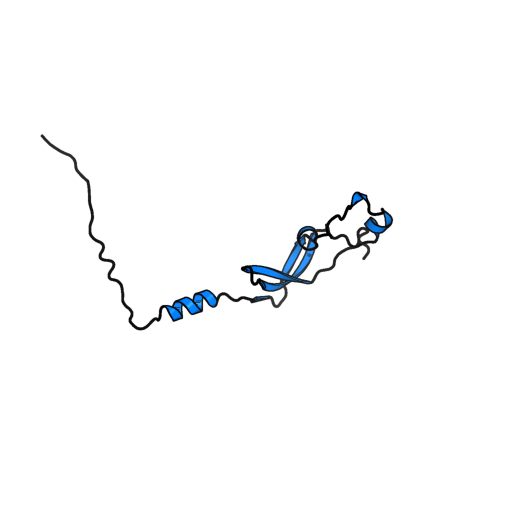5 -13.723 1.00 93.06 92 THR A O 1
ATOM 712 N N . THR A 1 93 ? 11.789 8.342 -11.880 1.00 92.19 93 THR A N 1
ATOM 713 C CA . THR A 1 93 ? 12.909 8.441 -10.928 1.00 92.19 93 THR A CA 1
ATOM 714 C C . THR A 1 93 ? 13.699 7.137 -10.799 1.00 92.19 93 THR A C 1
ATOM 716 O O . THR A 1 93 ? 14.644 7.064 -10.019 1.00 92.19 93 THR A O 1
ATOM 719 N N . GLY A 1 94 ? 13.307 6.082 -11.521 1.00 89.38 94 GLY A N 1
ATOM 720 C CA . GLY A 1 94 ? 13.911 4.762 -11.391 1.00 89.38 94 GLY A CA 1
ATOM 721 C C . GLY A 1 94 ? 13.526 4.044 -10.095 1.00 89.38 94 GLY A C 1
ATOM 722 O O . GLY A 1 94 ? 14.202 3.101 -9.704 1.00 89.38 94 GLY A O 1
ATOM 723 N N . ALA A 1 95 ? 12.459 4.435 -9.403 1.00 92.75 95 ALA A N 1
ATOM 724 C CA . ALA A 1 95 ? 11.897 3.636 -8.316 1.00 92.75 95 ALA A CA 1
ATOM 725 C C . ALA A 1 95 ? 10.972 2.546 -8.882 1.00 92.75 95 ALA A C 1
ATOM 727 O O . ALA A 1 95 ? 10.451 2.667 -9.988 1.00 92.75 95 ALA A O 1
ATOM 728 N N . TRP A 1 96 ? 10.761 1.462 -8.138 1.00 94.50 96 TRP A N 1
ATOM 729 C CA . TRP A 1 96 ? 9.726 0.478 -8.461 1.00 94.50 96 TRP A CA 1
ATOM 730 C C . TRP A 1 96 ? 8.462 0.783 -7.657 1.00 94.50 96 TRP A C 1
ATOM 732 O O . TRP A 1 96 ? 8.534 0.956 -6.444 1.00 94.50 96 TRP A O 1
ATOM 742 N N . ILE A 1 97 ? 7.313 0.817 -8.330 1.00 94.88 97 ILE A N 1
ATOM 743 C CA . ILE A 1 97 ? 5.992 1.017 -7.728 1.00 94.88 97 ILE A CA 1
ATOM 744 C C . ILE A 1 97 ? 5.176 -0.258 -7.928 1.00 94.88 97 ILE A C 1
ATOM 746 O O . ILE A 1 97 ? 5.095 -0.783 -9.043 1.00 94.88 97 ILE A O 1
ATOM 750 N N . ALA A 1 98 ? 4.596 -0.768 -6.845 1.00 96.19 98 ALA A N 1
ATOM 751 C CA . ALA A 1 98 ? 3.758 -1.956 -6.878 1.00 96.19 98 ALA A CA 1
ATOM 752 C C . ALA A 1 98 ? 2.305 -1.592 -7.196 1.00 96.19 98 ALA A C 1
ATOM 754 O O . ALA A 1 98 ? 1.756 -0.649 -6.632 1.00 96.19 98 ALA A O 1
ATOM 755 N N . PHE A 1 99 ? 1.659 -2.398 -8.034 1.00 97.12 99 PHE A N 1
ATOM 756 C CA . PHE A 1 99 ? 0.207 -2.448 -8.145 1.00 97.12 99 PHE A CA 1
ATOM 757 C C . PHE A 1 99 ? -0.309 -3.621 -7.306 1.00 97.12 99 PHE A C 1
ATOM 759 O O . PHE A 1 99 ? -0.135 -4.789 -7.673 1.00 97.12 99 PHE A O 1
ATOM 766 N N . VAL A 1 100 ? -0.920 -3.300 -6.164 1.00 97.50 100 VAL A N 1
ATOM 767 C CA . VAL A 1 100 ? -1.432 -4.273 -5.192 1.00 97.50 100 VAL A CA 1
ATOM 768 C C . VAL A 1 100 ? -2.926 -4.059 -4.991 1.00 97.50 100 VAL A C 1
ATOM 770 O O . VAL A 1 100 ? -3.375 -2.928 -4.828 1.00 97.50 100 VAL A O 1
ATOM 773 N N . HIS A 1 101 ? -3.686 -5.151 -4.973 1.00 97.56 101 HIS A N 1
ATOM 774 C CA . HIS A 1 101 ? -5.084 -5.158 -4.559 1.00 97.56 101 HIS A CA 1
ATOM 775 C C . HIS A 1 101 ? -5.169 -5.621 -3.099 1.00 97.56 101 HIS A C 1
ATOM 777 O O . HIS A 1 101 ? -4.609 -6.661 -2.757 1.00 97.56 101 HIS A O 1
ATOM 783 N N . LEU A 1 102 ? -5.822 -4.849 -2.232 1.00 96.50 102 LEU A N 1
ATO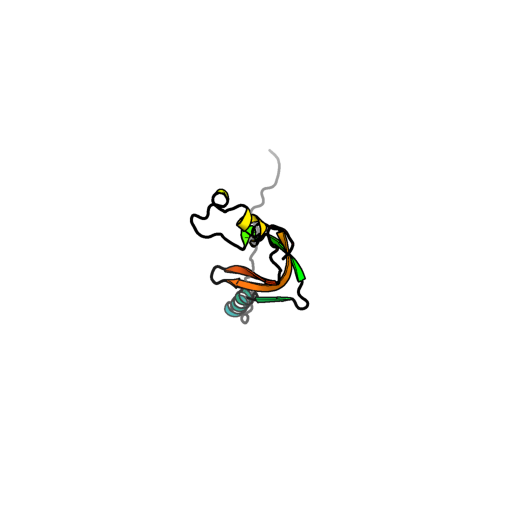M 784 C CA . LEU A 1 102 ? -5.941 -5.130 -0.798 1.00 96.50 102 LEU A CA 1
ATOM 785 C C . LEU A 1 102 ? -7.217 -4.500 -0.226 1.00 96.50 102 LEU A C 1
ATOM 787 O O . LEU A 1 102 ? -7.815 -3.636 -0.866 1.00 96.50 102 LEU A O 1
ATOM 791 N N . ALA A 1 103 ? -7.589 -4.902 0.989 1.00 95.25 103 ALA A N 1
ATOM 792 C CA . ALA A 1 103 ? -8.637 -4.260 1.779 1.00 95.25 103 ALA A CA 1
ATOM 793 C C . ALA A 1 103 ? -8.012 -3.524 2.973 1.00 95.25 103 ALA A C 1
ATOM 795 O O . ALA A 1 103 ? -7.164 -4.083 3.672 1.00 95.25 103 ALA A O 1
ATOM 796 N N . ILE A 1 104 ? -8.426 -2.275 3.198 1.00 94.81 104 ILE A N 1
ATOM 797 C CA . ILE A 1 104 ? -8.008 -1.494 4.366 1.00 94.81 104 ILE A CA 1
ATOM 798 C C . ILE A 1 104 ? -9.068 -1.687 5.452 1.00 94.81 104 ILE A C 1
ATOM 800 O O . ILE A 1 104 ? -10.215 -1.315 5.211 1.00 94.81 104 ILE A O 1
ATOM 804 N N . PRO A 1 105 ? -8.712 -2.240 6.623 1.00 93.94 105 PRO A N 1
ATOM 805 C CA . PRO A 1 105 ? -9.669 -2.444 7.696 1.00 93.94 105 PRO A CA 1
ATOM 806 C C . PRO A 1 105 ? -10.076 -1.114 8.332 1.00 93.94 105 PRO A C 1
ATOM 808 O O . PRO A 1 105 ? -9.319 -0.141 8.321 1.00 93.94 105 PRO A O 1
ATOM 811 N N . THR A 1 106 ? -11.237 -1.086 8.972 1.00 93.75 106 THR A N 1
ATOM 812 C CA . THR A 1 106 ? -11.584 -0.039 9.940 1.00 93.75 106 THR A CA 1
ATOM 813 C C . THR A 1 106 ? -10.856 -0.236 11.274 1.00 93.75 106 THR A C 1
ATOM 815 O O . THR A 1 106 ? -10.422 -1.339 11.616 1.00 93.75 106 THR A O 1
ATOM 818 N N . GLY A 1 107 ? -10.747 0.826 12.078 1.00 88.38 107 GLY A N 1
ATOM 819 C CA . GLY A 1 107 ? -10.119 0.768 13.406 1.00 88.38 107 GLY A CA 1
ATOM 820 C C . GLY A 1 107 ? -10.790 -0.215 14.374 1.00 88.38 107 GLY A C 1
ATOM 821 O O . GLY A 1 107 ? -10.129 -0.789 15.239 1.00 88.38 107 GLY A O 1
ATOM 822 N N . ASP A 1 108 ? -12.090 -0.464 14.209 1.00 89.94 108 ASP A N 1
ATOM 823 C CA . ASP A 1 108 ? -12.847 -1.476 14.950 1.00 89.94 108 ASP A CA 1
ATOM 824 C C . ASP A 1 108 ?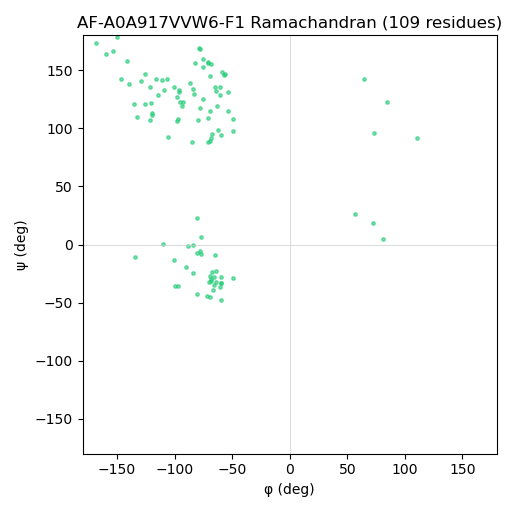 -12.836 -2.872 14.297 1.00 89.94 108 ASP A C 1
ATOM 826 O O . ASP A 1 108 ? -13.391 -3.814 14.867 1.00 89.94 108 ASP A O 1
ATOM 830 N N . ARG A 1 109 ? -12.173 -3.013 13.141 1.00 84.12 109 ARG A N 1
ATOM 831 C CA . ARG A 1 109 ? -12.017 -4.234 12.331 1.00 84.12 109 ARG A CA 1
ATOM 832 C C . ARG A 1 109 ? -13.323 -4.894 11.891 1.00 84.12 109 ARG A C 1
ATOM 834 O O . ARG A 1 109 ? -13.361 -6.108 11.690 1.00 84.12 109 ARG A O 1
ATOM 841 N N . LYS A 1 110 ? -14.400 -4.118 11.778 1.00 82.12 110 LYS A N 1
ATOM 842 C CA . LYS A 1 110 ? -15.713 -4.609 11.332 1.00 82.12 110 LYS A CA 1
ATOM 843 C C . LYS A 1 110 ? -16.018 -4.298 9.869 1.00 82.12 110 LYS A C 1
ATOM 845 O O . LYS A 1 110 ? -16.988 -4.850 9.351 1.00 82.12 110 LYS A O 1
ATOM 850 N N . GLY A 1 111 ? -15.235 -3.423 9.243 1.00 58.31 111 GLY A N 1
ATOM 851 C CA . GLY A 1 111 ? -15.327 -3.039 7.835 1.00 58.31 111 GLY A CA 1
ATOM 852 C C . GLY A 1 111 ? -13.998 -3.211 7.130 1.00 58.31 111 GLY A C 1
ATOM 853 O O . GLY A 1 111 ? -12.954 -3.043 7.804 1.00 58.31 111 GLY A O 1
#

Solvent-accessible surface area (backbone atoms only — not comparable to full-atom values): 7156 Å² total; per-residue (Å²): 133,89,85,87,87,87,84,89,80,77,85,80,76,76,75,73,78,80,77,66,94,77,72,51,75,64,58,65,47,52,55,68,70,55,60,71,58,57,48,79,39,86,75,57,40,83,42,79,41,56,29,54,82,73,54,74,76,63,91,86,70,53,78,85,79,50,53,69,69,52,56,35,71,32,73,39,52,72,45,74,35,66,31,34,36,39,32,40,35,54,46,98,86,70,45,80,44,77,45,65,51,68,70,74,38,21,49,69,65,82,82

Mean predicted aligned error: 14.22 Å

pLDDT: mean 77.81, std 21.43, range [34.03, 98.56]

Sequence (111 aa):
MEDTVHDATPLLVSTSYNQNPGESVFDSWCDEFSAPLRRVFDPPRPVLVDLSAVITPEPGFRRDAVSMRTKNAGLDTHATVPGLLNAWARSTTGAWIAFVHLAIPTGDRKG

Secondary structure (DSSP, 8-state):
--------------------TTS-HHHHHHHHTTS-SEEEEEEEEEEEEEHHHHSPPPTT--GGGS-HHHHHHSB-TT-EEEEEEEEEEE-TTS-EEEEEEE-PPBTTS--

Nearest PDB structures (foldseek):
  2qz7-assembly2_B  TM=3.509E-01  e=5.200E+00  Streptomyces coelicolor A3(2)